Protein AF-A0A7S1JP15-F1 (afdb_monomer)

Solvent-accessible surface area (backbone atoms only — not comparable to full-atom values): 8299 Å² total; per-residue (Å²): 131,92,75,83,67,48,78,42,83,40,102,84,80,40,79,44,59,51,88,63,91,82,80,89,62,97,46,74,65,52,49,50,52,51,49,54,52,51,60,69,69,47,86,58,79,79,48,102,84,55,82,73,52,57,86,50,70,47,78,49,76,49,75,48,76,46,72,57,94,67,96,60,98,68,84,49,70,50,75,48,76,49,75,49,74,48,73,36,57,80,73,55,70,93,83,47,95,60,59,72,69,53,38,56,52,50,50,53,48,46,50,54,52,50,54,51,51,51,51,52,50,58,51,56,64,72,73,109

Nearest PDB structures (foldseek):
  7tr0-assembly1_K  TM=8.932E-01  e=9.617E-08  Candida albicans
  7tr3-assembly1_K  TM=8.173E-01  e=4.108E-08  Candida albicans
  7rs6-assembly1_K  TM=8.445E-01  e=1.303E-07  Saccharomyces cerevisiae
  5ocu-assembly1_K  TM=8.628E-01  e=2.392E-07  Homo sapiens
  7tqy-assembly1_K  TM=8.488E-01  e=3.890E-07  Candida albicans

InterPro domains:
  IPR001752 Kinesin motor domain [PF00225] (4-126)
  IPR001752 Kinesin motor domain [PR00380] (47-64)
  IPR001752 Kinesin motor domain [PR00380] (81-99)
  IPR001752 Kinesin motor domain [PS50067] (1-128)
  IPR001752 Kinesin motor domain [SM00129] (1-128)
  IPR019821 Kinesin motor domain, conserved site [PS00411] (80-91)
  IPR027417 P-loop containing nucleoside triphosphate hydrolase [SSF52540] (4-128)
  IPR027640 Kinesin-like protein [PTHR47968] (2-126)
  IPR036961 Kinesin motor domain superfamily [G3DSA:3.40.850.10] (1-128)

Mean predicted aligned error: 8.33 Å

Structure (mmCIF, N/CA/C/O backbone):
data_AF-A0A7S1JP15-F1
#
_entry.id   AF-A0A7S1JP15-F1
#
loop_
_atom_site.group_PDB
_atom_site.id
_atom_site.type_symbol
_atom_site.label_atom_id
_atom_site.label_alt_id
_atom_site.label_comp_id
_atom_site.label_asym_id
_atom_site.label_entity_id
_atom_site.label_seq_id
_atom_site.pdbx_PDB_ins_code
_atom_site.Cartn_x
_atom_site.Cartn_y
_atom_site.Cartn_z
_atom_site.occupancy
_atom_site.B_iso_or_equiv
_atom_site.auth_seq_id
_atom_site.auth_comp_id
_atom_site.auth_asym_id
_atom_site.auth_atom_id
_atom_site.pdbx_PDB_model_num
ATOM 1 N N . SER A 1 1 ? 7.435 -20.507 -4.699 1.00 42.19 1 SER A N 1
ATOM 2 C CA . SER A 1 1 ? 7.001 -19.858 -5.951 1.00 42.19 1 SER A CA 1
ATOM 3 C C . SER A 1 1 ? 6.693 -18.411 -5.627 1.00 42.19 1 SER A C 1
ATOM 5 O O . SER A 1 1 ? 6.160 -18.147 -4.560 1.00 42.19 1 SER A O 1
ATOM 7 N N . SER A 1 2 ? 7.086 -17.468 -6.480 1.00 53.00 2 SER A N 1
ATOM 8 C CA . SER A 1 2 ? 6.672 -16.066 -6.343 1.00 53.00 2 SER A CA 1
ATOM 9 C C . SER A 1 2 ? 5.213 -15.961 -6.792 1.00 53.00 2 SER A C 1
ATOM 11 O O . SER A 1 2 ? 4.955 -15.705 -7.966 1.00 53.00 2 SER A O 1
ATOM 13 N N . GLU A 1 3 ? 4.266 -16.258 -5.904 1.00 67.75 3 GLU A N 1
ATOM 14 C CA . GLU A 1 3 ? 2.840 -16.107 -6.198 1.00 67.75 3 GLU A CA 1
ATOM 15 C C . GLU A 1 3 ? 2.473 -14.623 -6.168 1.00 67.75 3 GLU A C 1
ATOM 17 O O . GLU A 1 3 ? 2.657 -13.937 -5.163 1.00 67.75 3 GLU A O 1
ATOM 22 N N . TYR A 1 4 ? 1.983 -14.115 -7.298 1.00 82.38 4 TYR A N 1
ATOM 23 C CA . TYR A 1 4 ? 1.302 -12.829 -7.333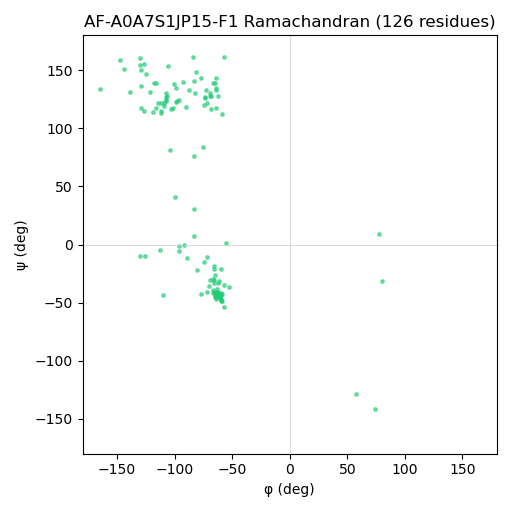 1.00 82.38 4 TYR A CA 1
ATOM 24 C C . TYR A 1 4 ? 0.028 -12.938 -6.494 1.00 82.38 4 TYR A C 1
ATOM 26 O O . TYR A 1 4 ? -0.718 -13.907 -6.629 1.00 82.38 4 TYR A O 1
ATOM 34 N N . LEU A 1 5 ? -0.205 -11.956 -5.627 1.00 91.06 5 LEU A N 1
ATOM 35 C CA . LEU A 1 5 ? -1.407 -11.910 -4.803 1.00 91.06 5 LEU A CA 1
ATOM 36 C C . LEU A 1 5 ? -2.531 -11.194 -5.554 1.00 91.06 5 LEU A C 1
ATOM 38 O O . LEU A 1 5 ? -2.326 -10.109 -6.106 1.00 91.06 5 LEU A O 1
ATOM 42 N N . ASP A 1 6 ? -3.721 -11.787 -5.544 1.00 92.69 6 ASP A N 1
ATOM 43 C CA . ASP A 1 6 ? -4.892 -11.228 -6.212 1.00 92.69 6 ASP A CA 1
ATOM 44 C C . ASP A 1 6 ? -5.592 -10.182 -5.348 1.00 92.69 6 ASP A C 1
ATOM 46 O O . ASP A 1 6 ? -5.800 -10.368 -4.146 1.00 92.69 6 ASP A O 1
ATOM 50 N N . VAL A 1 7 ? -6.055 -9.112 -5.987 1.00 92.50 7 VAL A N 1
ATOM 51 C CA . VAL A 1 7 ? -6.965 -8.146 -5.368 1.00 92.50 7 VAL A CA 1
ATOM 52 C C . VAL A 1 7 ? -8.397 -8.676 -5.462 1.00 92.50 7 VAL A C 1
ATOM 54 O O . VAL A 1 7 ? -8.843 -9.083 -6.535 1.00 92.50 7 VAL A O 1
ATOM 57 N N . ARG A 1 8 ? -9.128 -8.674 -4.343 1.00 93.62 8 ARG A N 1
ATOM 58 C CA . ARG A 1 8 ? -10.512 -9.160 -4.231 1.00 93.62 8 ARG A CA 1
ATOM 59 C C . ARG A 1 8 ? -11.408 -8.139 -3.547 1.00 93.62 8 ARG A C 1
ATOM 61 O O . ARG A 1 8 ? -10.946 -7.337 -2.742 1.00 93.62 8 ARG A O 1
ATOM 68 N N . GLU A 1 9 ? -12.700 -8.204 -3.834 1.00 93.75 9 GLU A N 1
ATOM 69 C CA . GLU A 1 9 ? -13.719 -7.399 -3.165 1.00 93.75 9 GLU A CA 1
ATOM 70 C C . GLU A 1 9 ? -14.405 -8.233 -2.077 1.00 93.75 9 GLU A C 1
ATOM 72 O O . GLU A 1 9 ? -14.922 -9.318 -2.342 1.00 93.75 9 GLU A O 1
ATOM 77 N N . ASP A 1 10 ? -14.368 -7.740 -0.842 1.00 89.75 10 ASP A N 1
ATOM 78 C CA . ASP A 1 10 ? -15.069 -8.302 0.307 1.00 89.75 10 ASP A CA 1
ATOM 79 C C . ASP A 1 10 ? -16.255 -7.386 0.672 1.00 89.75 10 ASP A C 1
ATOM 81 O O . ASP A 1 10 ? -16.054 -6.176 0.826 1.00 89.75 10 ASP A O 1
ATOM 85 N N . PRO A 1 11 ? -17.477 -7.922 0.857 1.00 87.69 11 PRO A N 1
ATOM 86 C CA . PRO A 1 11 ? -18.669 -7.115 1.139 1.00 87.69 11 PRO A CA 1
ATOM 87 C C . PRO A 1 11 ? -18.590 -6.257 2.410 1.00 87.69 11 PRO A C 1
ATOM 89 O O . PRO A 1 11 ? -19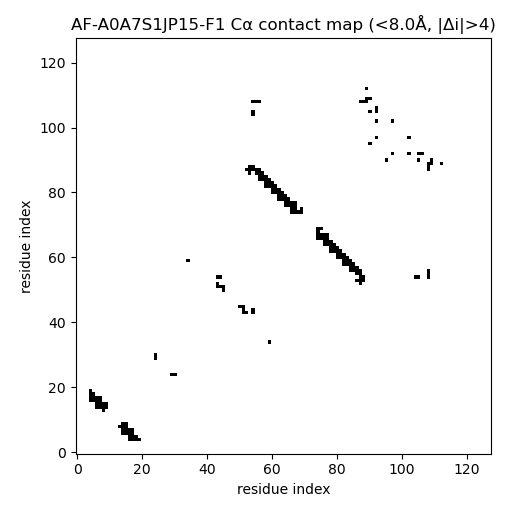.360 -5.310 2.557 1.00 87.69 11 PRO A O 1
ATOM 92 N N . VAL A 1 12 ? -17.703 -6.602 3.348 1.00 81.69 12 VAL A N 1
ATOM 93 C CA . VAL A 1 12 ? -17.566 -5.942 4.653 1.00 81.69 12 VAL A CA 1
ATOM 94 C C . VAL A 1 12 ? -16.262 -5.150 4.738 1.00 81.69 12 VAL A C 1
ATOM 96 O O . VAL A 1 12 ? -16.245 -4.025 5.231 1.00 81.69 12 VAL A O 1
ATOM 99 N N . LYS A 1 13 ? -15.152 -5.725 4.270 1.00 78.81 13 LYS A N 1
ATOM 100 C CA . LYS A 1 13 ? -13.805 -5.141 4.362 1.00 78.81 13 LYS A CA 1
ATOM 101 C C . LYS A 1 13 ? -13.449 -4.250 3.167 1.00 78.81 13 LYS A C 1
ATOM 103 O O . LYS A 1 13 ? -12.444 -3.538 3.237 1.00 78.81 13 LYS A O 1
ATOM 108 N N . GLY A 1 14 ? -14.249 -4.276 2.101 1.00 86.81 14 GLY A N 1
ATOM 109 C CA . GLY A 1 14 ? -13.960 -3.600 0.841 1.00 86.81 14 GLY A CA 1
ATOM 110 C C . GLY A 1 14 ? -12.873 -4.327 0.050 1.00 86.81 14 GLY A C 1
ATOM 111 O O . GLY A 1 14 ? -12.821 -5.553 0.016 1.00 86.81 14 GLY A O 1
ATOM 112 N N . ILE A 1 15 ? -11.983 -3.577 -0.597 1.00 89.44 15 ILE A N 1
ATOM 113 C CA . ILE A 1 15 ? -10.884 -4.157 -1.375 1.00 89.44 15 ILE A CA 1
ATOM 114 C C . ILE A 1 15 ? -9.850 -4.820 -0.446 1.00 89.44 15 ILE A C 1
ATOM 116 O O . ILE A 1 15 ? -9.347 -4.199 0.492 1.00 89.44 15 ILE A O 1
ATOM 120 N N . THR A 1 16 ? -9.518 -6.080 -0.725 1.00 90.81 16 THR A N 1
ATOM 121 C CA . THR A 1 16 ? -8.588 -6.933 0.031 1.00 90.81 16 THR A CA 1
ATOM 122 C C . THR A 1 16 ? -7.558 -7.576 -0.899 1.00 90.81 16 THR A C 1
ATOM 124 O O . THR A 1 16 ? -7.768 -7.657 -2.107 1.00 90.81 16 THR A O 1
ATOM 127 N N . VAL A 1 17 ? -6.431 -8.034 -0.347 1.00 92.69 17 VAL A N 1
ATOM 128 C CA . VAL A 1 17 ? -5.395 -8.767 -1.090 1.00 92.69 17 VAL A CA 1
ATOM 129 C C . VAL A 1 17 ? -5.382 -10.208 -0.591 1.00 92.69 17 VAL A C 1
ATOM 131 O O . VAL A 1 17 ? -5.072 -10.470 0.569 1.00 92.69 17 VA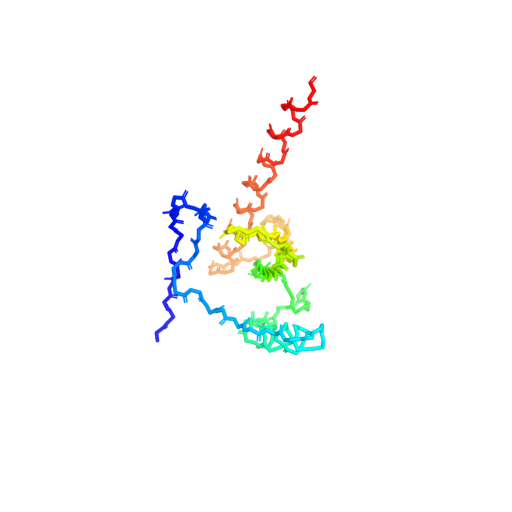L A O 1
ATOM 134 N N . ALA A 1 18 ? -5.766 -11.150 -1.445 1.00 91.00 18 ALA A N 1
ATOM 135 C CA . ALA A 1 18 ? -5.867 -12.554 -1.077 1.00 91.00 18 ALA A CA 1
ATOM 136 C C . ALA A 1 18 ? -4.480 -13.156 -0.835 1.00 91.00 18 ALA A C 1
ATOM 138 O O . ALA A 1 18 ? -3.593 -13.018 -1.670 1.00 91.00 18 ALA A O 1
ATOM 139 N N . GLY A 1 19 ? -4.311 -13.845 0.296 1.00 89.75 19 GLY A N 1
ATOM 140 C CA . GLY A 1 19 ? -3.039 -14.474 0.662 1.00 89.75 19 GLY A CA 1
ATOM 141 C C . GLY A 1 19 ? -1.984 -13.505 1.204 1.00 89.75 19 GLY A C 1
ATOM 142 O O . GLY A 1 19 ? -0.842 -13.914 1.389 1.00 89.75 19 GLY A O 1
ATOM 143 N N . ILE A 1 20 ? -2.342 -12.242 1.473 1.00 91.19 20 ILE A N 1
ATOM 144 C CA . ILE A 1 20 ? -1.438 -11.316 2.160 1.00 91.19 20 ILE A CA 1
ATOM 145 C C . ILE A 1 20 ? -1.167 -11.798 3.589 1.00 91.19 20 ILE A C 1
ATOM 147 O O . ILE A 1 20 ? -2.069 -12.269 4.283 1.00 91.19 20 ILE A O 1
ATOM 151 N N . SER A 1 21 ? 0.081 -11.678 4.030 1.00 90.00 21 SER A N 1
ATOM 152 C CA . SER A 1 21 ? 0.455 -11.988 5.407 1.00 90.00 21 SER A CA 1
ATOM 153 C C . SER A 1 21 ? -0.038 -10.893 6.351 1.00 90.00 21 SER A C 1
ATOM 155 O O . SER A 1 21 ? 0.282 -9.719 6.165 1.00 90.00 21 SER A O 1
ATOM 157 N N . GLU A 1 22 ? -0.764 -11.287 7.393 1.00 91.94 22 GLU A N 1
ATOM 158 C CA . GLU A 1 22 ? -1.201 -10.413 8.482 1.00 91.94 22 GLU A CA 1
ATOM 159 C C . GLU A 1 22 ? -0.551 -10.872 9.791 1.00 91.94 22 GLU A C 1
ATOM 161 O O . GLU A 1 22 ? -0.451 -12.070 10.060 1.00 91.94 22 GLU A O 1
ATOM 166 N N . PHE A 1 23 ? -0.103 -9.918 10.604 1.00 94.25 23 PHE A N 1
ATOM 167 C CA . PHE A 1 23 ? 0.566 -10.179 11.876 1.00 94.25 23 PHE A CA 1
ATOM 168 C C . PHE A 1 23 ? -0.097 -9.351 12.974 1.00 94.25 23 PHE A C 1
ATOM 170 O O . PHE A 1 23 ? -0.381 -8.169 12.772 1.00 94.25 23 PHE A O 1
ATOM 177 N N . SER A 1 24 ? -0.327 -9.966 14.133 1.00 94.81 24 SER A N 1
ATOM 178 C CA . SER A 1 24 ? -0.717 -9.241 15.344 1.00 94.81 24 SER A CA 1
ATOM 179 C C . SER A 1 24 ? 0.505 -8.559 15.949 1.00 94.81 24 SER A C 1
ATOM 181 O O . SER A 1 24 ? 1.599 -9.122 15.926 1.00 94.81 24 SER A O 1
ATOM 183 N N . ALA A 1 25 ? 0.305 -7.363 16.493 1.00 94.75 25 ALA A N 1
ATOM 184 C CA . ALA A 1 25 ? 1.311 -6.636 17.250 1.00 94.75 25 ALA A CA 1
ATOM 185 C C . ALA A 1 25 ? 0.638 -5.989 18.462 1.00 94.75 25 ALA A C 1
ATOM 187 O O . ALA A 1 25 ? -0.389 -5.321 18.313 1.00 94.75 25 ALA A O 1
ATOM 188 N N . ASP A 1 26 ? 1.229 -6.167 19.638 1.00 93.69 26 ASP A N 1
ATOM 189 C CA . ASP A 1 26 ? 0.694 -5.664 20.907 1.00 93.69 26 ASP A CA 1
ATOM 190 C C . ASP A 1 26 ? 1.318 -4.317 21.307 1.00 93.69 26 ASP A C 1
ATOM 192 O O . ASP A 1 26 ? 0.909 -3.675 22.278 1.00 93.69 26 ASP A O 1
ATOM 196 N N . SER A 1 27 ? 2.310 -3.851 20.544 1.00 94.69 27 SER A N 1
ATOM 197 C CA . SER A 1 27 ? 3.002 -2.592 20.797 1.00 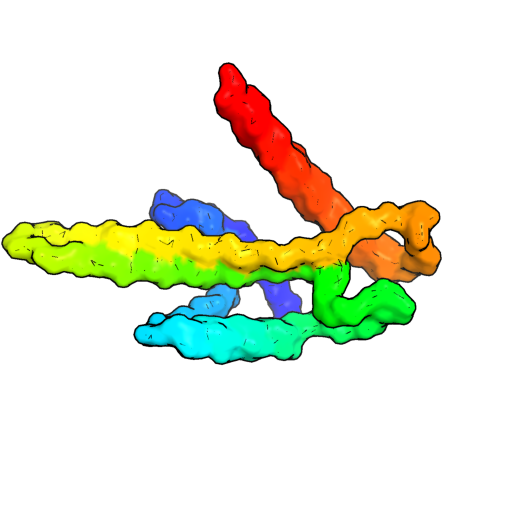94.69 27 SER A CA 1
ATOM 198 C C . SER A 1 27 ? 3.471 -1.904 19.516 1.00 94.69 27 SER A C 1
ATOM 200 O O . SER A 1 27 ? 3.673 -2.522 18.471 1.00 94.69 27 SER A O 1
ATOM 202 N N . ALA A 1 28 ? 3.712 -0.594 19.610 1.00 93.62 28 ALA A N 1
ATOM 203 C CA . ALA A 1 28 ? 4.322 0.161 18.518 1.00 93.62 28 ALA A CA 1
ATOM 204 C C . ALA A 1 28 ? 5.734 -0.351 18.172 1.00 93.62 28 ALA A C 1
ATOM 206 O O . ALA A 1 28 ? 6.132 -0.290 17.013 1.00 93.62 28 ALA A O 1
ATOM 207 N N . ALA A 1 29 ? 6.477 -0.875 19.153 1.00 96.75 29 ALA A N 1
ATOM 208 C CA . ALA A 1 29 ? 7.802 -1.449 18.927 1.00 96.75 29 ALA A CA 1
ATOM 209 C C . ALA A 1 29 ? 7.728 -2.692 18.025 1.00 96.75 29 ALA A C 1
ATOM 211 O O . ALA A 1 29 ? 8.463 -2.776 17.047 1.00 96.75 29 ALA A O 1
ATOM 212 N N . GLU A 1 30 ? 6.771 -3.590 18.271 1.00 96.19 30 GLU A N 1
ATOM 213 C CA . GLU A 1 30 ? 6.549 -4.767 17.421 1.00 96.19 30 GLU A CA 1
ATOM 214 C C . GLU A 1 30 ? 6.136 -4.387 15.994 1.00 96.19 30 GLU A C 1
ATOM 216 O O . GLU A 1 30 ? 6.614 -4.983 15.029 1.00 96.19 30 GLU A O 1
ATOM 221 N N . VAL A 1 31 ? 5.304 -3.349 15.834 1.00 94.75 31 VAL A N 1
ATOM 222 C CA . VAL A 1 31 ? 4.971 -2.811 14.502 1.00 94.75 31 VAL A CA 1
ATOM 223 C C . VAL A 1 31 ? 6.234 -2.333 13.776 1.00 94.75 31 VAL A C 1
ATOM 225 O O . VAL A 1 31 ? 6.396 -2.595 12.582 1.00 94.75 31 VAL A O 1
ATOM 228 N N . MET A 1 32 ? 7.149 -1.663 14.483 1.00 94.94 32 MET A N 1
ATOM 229 C CA . MET A 1 32 ? 8.422 -1.216 13.909 1.00 94.94 32 MET A CA 1
ATOM 230 C C . MET A 1 32 ? 9.337 -2.389 13.541 1.00 94.94 32 MET A C 1
ATOM 232 O O . MET A 1 32 ? 9.949 -2.363 12.471 1.00 94.94 32 MET A O 1
ATOM 236 N N . ASP A 1 33 ? 9.396 -3.439 14.358 1.00 94.69 33 ASP A N 1
ATOM 237 C CA . ASP A 1 33 ? 10.177 -4.642 14.057 1.00 94.69 33 ASP A CA 1
ATOM 238 C C . ASP A 1 33 ? 9.651 -5.371 12.811 1.00 94.69 33 ASP A C 1
ATOM 240 O O . ASP A 1 33 ? 10.436 -5.773 11.943 1.00 94.69 33 ASP A O 1
ATOM 244 N N . LEU A 1 34 ? 8.324 -5.475 12.671 1.00 93.81 34 LEU A N 1
ATOM 245 C CA . LEU A 1 34 ? 7.666 -6.027 11.483 1.00 93.81 34 LEU A CA 1
ATOM 246 C C . LEU A 1 34 ? 7.940 -5.180 10.234 1.00 93.81 34 LEU A C 1
ATOM 248 O O . LEU A 1 34 ? 8.239 -5.732 9.173 1.00 93.81 34 LEU A O 1
ATOM 252 N N . LEU A 1 35 ? 7.907 -3.848 10.351 1.00 90.94 35 LEU A N 1
ATOM 253 C CA . LEU A 1 35 ? 8.272 -2.936 9.263 1.00 90.94 35 LEU A CA 1
ATOM 254 C C . LEU A 1 35 ? 9.729 -3.146 8.823 1.00 90.94 35 LEU A C 1
ATOM 256 O O . LEU A 1 35 ? 10.006 -3.259 7.627 1.00 90.94 35 LEU A O 1
ATOM 260 N N . LEU A 1 36 ? 10.667 -3.241 9.769 1.00 89.31 36 LEU A N 1
ATOM 261 C CA . LEU A 1 36 ? 12.075 -3.502 9.466 1.00 89.31 36 LEU A CA 1
ATOM 262 C C . LEU A 1 36 ? 12.266 -4.871 8.801 1.00 89.31 36 LEU A C 1
ATOM 264 O O . LEU A 1 36 ? 13.037 -4.985 7.847 1.00 89.31 36 LEU A O 1
ATOM 268 N N . ALA A 1 37 ? 11.554 -5.902 9.261 1.00 89.50 37 ALA A N 1
ATOM 269 C CA . ALA A 1 37 ? 11.568 -7.217 8.629 1.00 89.50 37 ALA A CA 1
ATOM 270 C C . ALA A 1 37 ? 11.013 -7.175 7.194 1.00 89.50 37 ALA A C 1
ATOM 272 O O . ALA A 1 37 ? 11.645 -7.707 6.281 1.00 89.50 37 ALA A O 1
ATOM 273 N N . GLY A 1 38 ? 9.889 -6.487 6.975 1.00 87.19 38 GLY A N 1
ATOM 274 C CA . GLY A 1 38 ? 9.305 -6.283 5.648 1.00 87.19 38 GLY A CA 1
ATOM 275 C C . GLY A 1 38 ? 10.254 -5.552 4.697 1.00 87.19 38 GLY A C 1
ATOM 276 O O . GLY A 1 38 ? 10.457 -5.991 3.567 1.00 87.19 38 GLY A O 1
ATOM 277 N N . ASN A 1 39 ? 10.921 -4.499 5.174 1.00 83.75 39 ASN A N 1
ATOM 278 C CA . ASN A 1 39 ? 11.899 -3.746 4.386 1.00 83.75 39 ASN A CA 1
ATOM 279 C C . ASN A 1 39 ? 13.150 -4.555 4.020 1.00 83.75 39 ASN A C 1
ATOM 281 O O . ASN A 1 39 ? 13.723 -4.306 2.961 1.00 83.75 39 ASN A O 1
ATOM 285 N N . ARG A 1 40 ? 13.568 -5.518 4.856 1.00 82.62 40 ARG A N 1
ATOM 286 C CA . ARG A 1 40 ? 14.652 -6.461 4.520 1.00 82.62 40 ARG A CA 1
ATOM 287 C C . ARG A 1 40 ? 14.242 -7.457 3.434 1.00 82.62 40 ARG A C 1
ATOM 289 O O . ARG A 1 40 ? 15.074 -7.824 2.613 1.00 82.62 40 ARG A O 1
ATOM 296 N N . ASN A 1 41 ? 12.981 -7.890 3.438 1.00 78.81 41 ASN A N 1
ATOM 297 C CA . ASN A 1 41 ? 12.447 -8.834 2.451 1.00 78.81 41 ASN A CA 1
ATOM 298 C C . ASN A 1 41 ? 12.077 -8.165 1.122 1.00 78.81 41 ASN A C 1
ATOM 300 O O . ASN A 1 41 ? 12.004 -8.833 0.092 1.00 78.81 41 ASN A O 1
ATOM 304 N N . ARG A 1 42 ? 11.834 -6.852 1.131 1.00 75.38 42 ARG A N 1
ATOM 305 C CA . ARG A 1 42 ? 11.648 -6.063 -0.085 1.00 75.38 42 ARG A CA 1
ATOM 306 C C . ARG A 1 42 ? 12.955 -6.086 -0.874 1.00 75.38 42 ARG A C 1
ATOM 308 O O . ARG A 1 42 ? 13.979 -5.619 -0.388 1.00 75.38 42 ARG A O 1
ATOM 315 N N . THR A 1 43 ? 12.925 -6.636 -2.086 1.00 56.22 43 THR A N 1
ATOM 316 C CA . THR A 1 43 ? 14.083 -6.660 -2.985 1.00 56.22 43 THR A CA 1
ATOM 317 C C . THR A 1 43 ? 14.533 -5.228 -3.276 1.00 56.22 43 THR A C 1
ATOM 319 O O . THR A 1 43 ? 13.825 -4.465 -3.933 1.00 56.22 43 THR A O 1
ATOM 322 N N . GLN A 1 44 ? 15.709 -4.860 -2.777 1.00 56.34 44 GLN A N 1
ATOM 323 C CA . GLN A 1 44 ? 16.376 -3.600 -3.085 1.00 56.34 44 GLN A CA 1
ATOM 324 C C . GLN A 1 44 ? 17.508 -3.911 -4.064 1.00 56.34 44 GLN A C 1
ATOM 326 O O . GLN A 1 44 ? 18.647 -4.094 -3.650 1.00 56.34 44 GLN A O 1
ATOM 331 N N . GLU A 1 45 ? 17.205 -4.049 -5.357 1.00 47.84 45 GLU A N 1
ATOM 332 C CA . GLU A 1 45 ? 18.269 -4.173 -6.361 1.00 47.84 45 GLU A CA 1
ATOM 333 C C . GLU A 1 45 ? 19.004 -2.825 -6.464 1.00 47.84 45 GLU A C 1
ATOM 335 O O . GLU A 1 45 ? 18.383 -1.822 -6.847 1.00 47.84 45 GLU A O 1
ATOM 340 N N . PRO A 1 46 ? 20.306 -2.753 -6.129 1.00 48.22 46 PRO A N 1
ATOM 341 C CA . PRO A 1 46 ? 21.071 -1.527 -6.272 1.00 48.22 46 PRO A CA 1
ATOM 342 C C . PRO A 1 46 ? 21.152 -1.160 -7.751 1.00 48.22 46 PRO A C 1
ATOM 344 O O . PRO A 1 46 ? 21.462 -1.995 -8.601 1.00 48.22 46 PRO A O 1
ATOM 347 N N . THR A 1 47 ? 20.929 0.110 -8.075 1.00 44.84 47 THR A N 1
ATOM 348 C CA . THR A 1 47 ? 21.339 0.641 -9.377 1.00 44.84 47 THR A CA 1
ATOM 349 C C . THR A 1 47 ? 22.133 1.913 -9.201 1.00 44.84 47 THR A C 1
ATOM 351 O O . THR A 1 47 ? 21.891 2.649 -8.249 1.00 44.84 47 THR A O 1
ATOM 354 N N . ASP A 1 48 ? 23.048 2.162 -10.143 1.00 45.22 48 ASP A N 1
ATOM 355 C CA . ASP A 1 48 ? 24.051 3.243 -10.151 1.00 45.22 48 ASP A CA 1
ATOM 356 C C . ASP A 1 48 ? 23.497 4.676 -9.991 1.00 45.22 48 ASP A C 1
ATOM 358 O O . ASP A 1 48 ? 24.263 5.633 -10.011 1.00 45.22 48 ASP A O 1
ATOM 362 N N . ALA A 1 49 ? 22.182 4.852 -9.830 1.00 45.88 49 ALA A N 1
ATOM 363 C CA . ALA A 1 49 ? 21.531 6.151 -9.725 1.00 45.88 49 ALA A CA 1
ATOM 364 C C . ALA A 1 49 ? 20.646 6.357 -8.482 1.00 45.88 49 ALA A C 1
ATOM 366 O O . ALA A 1 49 ? 20.230 7.491 -8.281 1.00 45.88 49 ALA A O 1
ATOM 367 N N . ASN A 1 50 ? 20.329 5.346 -7.655 1.00 45.44 50 ASN A N 1
ATOM 368 C CA . ASN A 1 50 ? 19.594 5.598 -6.403 1.00 45.44 50 ASN A CA 1
ATOM 369 C C . ASN A 1 50 ? 19.636 4.428 -5.411 1.00 45.44 50 ASN A C 1
ATOM 371 O O . ASN A 1 50 ? 19.405 3.270 -5.761 1.00 45.44 50 ASN A O 1
ATOM 375 N N . GLN A 1 51 ? 19.904 4.772 -4.154 1.00 47.66 51 GLN A N 1
ATOM 376 C CA . GLN A 1 51 ? 19.979 3.869 -3.012 1.00 47.66 51 GLN A CA 1
ATOM 377 C C . GLN A 1 51 ? 18.562 3.410 -2.613 1.00 47.66 51 GLN A C 1
ATOM 379 O O . GLN A 1 51 ? 17.683 4.222 -2.337 1.00 47.66 51 GLN A O 1
ATOM 384 N N . THR A 1 52 ? 18.366 2.092 -2.533 1.00 48.03 52 THR A N 1
ATOM 385 C CA . THR A 1 52 ? 17.475 1.439 -1.553 1.00 48.03 52 THR A CA 1
ATOM 386 C C . THR A 1 52 ? 15.955 1.421 -1.837 1.00 48.03 52 THR A C 1
ATOM 388 O O . THR A 1 52 ? 15.334 0.422 -1.486 1.00 48.03 52 THR A O 1
ATOM 391 N N . SER A 1 53 ? 15.320 2.402 -2.503 1.00 54.25 53 SER A N 1
ATOM 392 C CA . SER A 1 53 ? 13.830 2.440 -2.595 1.00 54.25 53 SER A CA 1
ATOM 393 C C . SER A 1 53 ? 13.187 2.635 -3.978 1.00 54.25 53 SER A C 1
ATOM 395 O O . SER A 1 53 ? 11.977 2.462 -4.111 1.00 54.25 53 SER A O 1
ATOM 397 N N . SER A 1 54 ? 13.937 2.961 -5.034 1.00 61.66 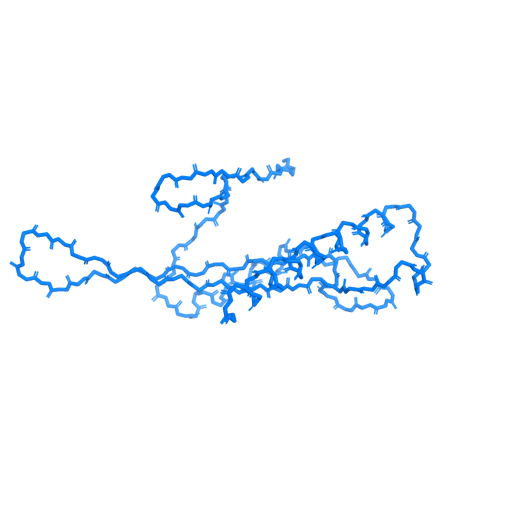54 SER A N 1
ATOM 398 C CA . SER A 1 54 ? 13.345 3.572 -6.241 1.00 61.66 54 SER A CA 1
ATOM 399 C C . SER A 1 54 ? 12.486 2.663 -7.130 1.00 61.66 54 SER A C 1
ATOM 401 O O . SER A 1 54 ? 11.824 3.169 -8.030 1.00 61.66 54 SER A O 1
ATOM 403 N N . ARG A 1 55 ? 12.482 1.345 -6.911 1.00 69.44 55 ARG A N 1
ATOM 404 C CA . ARG A 1 55 ? 12.073 0.355 -7.927 1.00 69.44 55 ARG A CA 1
ATOM 405 C C . ARG A 1 55 ? 10.792 -0.430 -7.646 1.00 69.44 55 ARG A C 1
ATOM 407 O O . ARG A 1 55 ? 10.320 -1.186 -8.488 1.00 69.44 55 ARG A O 1
ATOM 414 N N . SER A 1 56 ? 10.187 -0.245 -6.481 1.00 78.38 56 SER A N 1
ATOM 415 C CA . SER A 1 56 ? 8.882 -0.830 -6.150 1.00 78.38 56 SER A CA 1
ATOM 416 C C . SER A 1 56 ? 8.085 0.138 -5.293 1.00 78.38 56 SER A C 1
ATOM 418 O O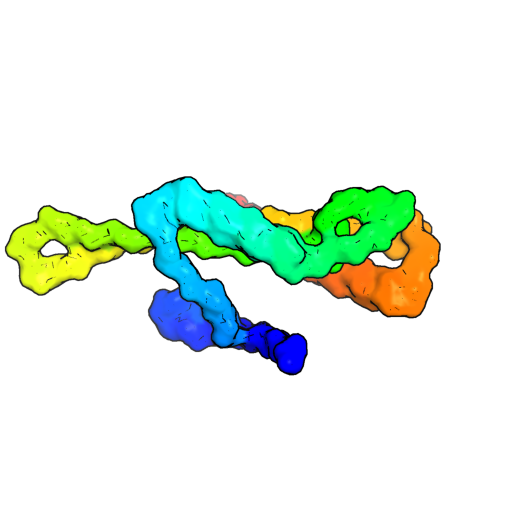 . SER A 1 56 ? 8.673 0.918 -4.552 1.00 78.38 56 SER A O 1
ATOM 420 N N . HIS A 1 57 ? 6.758 0.096 -5.370 1.00 86.38 57 HIS A N 1
ATOM 421 C CA . HIS A 1 57 ? 5.919 0.717 -4.346 1.00 86.38 57 HIS A CA 1
ATOM 422 C C . HIS A 1 57 ? 5.813 -0.233 -3.149 1.00 86.38 57 HIS A C 1
ATOM 424 O O . HIS A 1 57 ? 5.807 -1.451 -3.334 1.00 86.38 57 HIS A O 1
ATOM 430 N N . ALA A 1 58 ? 5.683 0.302 -1.940 1.00 87.62 58 ALA A N 1
ATOM 431 C CA . ALA A 1 58 ? 5.338 -0.477 -0.759 1.00 87.62 58 ALA A CA 1
ATOM 432 C C . ALA A 1 58 ? 4.107 0.092 -0.061 1.00 87.62 58 ALA A C 1
ATOM 434 O O . ALA A 1 58 ? 3.872 1.299 -0.040 1.00 87.62 58 ALA A O 1
ATOM 435 N N . VAL A 1 59 ? 3.332 -0.817 0.523 1.00 90.88 59 VAL A N 1
ATOM 436 C CA . VAL A 1 59 ? 2.135 -0.513 1.301 1.00 90.88 59 VAL A CA 1
ATOM 437 C C . VAL A 1 59 ? 2.257 -1.243 2.630 1.00 90.88 59 VAL A C 1
ATOM 439 O O . VAL A 1 59 ? 2.297 -2.471 2.656 1.00 90.88 59 VAL A O 1
ATOM 442 N N . LEU A 1 60 ? 2.304 -0.492 3.728 1.00 92.12 60 LEU A N 1
ATOM 443 C CA . LEU A 1 60 ? 2.132 -1.018 5.079 1.00 92.12 60 LEU A CA 1
ATOM 444 C C . LEU A 1 60 ? 0.766 -0.573 5.596 1.00 92.12 60 LEU A C 1
ATOM 446 O O . LEU A 1 60 ? 0.472 0.621 5.643 1.00 92.12 60 LEU A O 1
ATOM 450 N N . GLN A 1 61 ? -0.056 -1.531 6.015 1.00 94.19 61 GLN A N 1
ATOM 451 C CA . GLN A 1 61 ? -1.359 -1.257 6.606 1.00 94.19 61 GLN A CA 1
ATOM 452 C C . GLN A 1 61 ? -1.368 -1.693 8.071 1.00 94.19 61 GLN A C 1
ATOM 454 O O . GLN A 1 61 ? -1.171 -2.867 8.370 1.00 94.19 61 GLN A O 1
ATOM 459 N N . VAL A 1 62 ? -1.647 -0.756 8.975 1.00 94.69 62 VAL A N 1
ATOM 460 C CA . VAL A 1 62 ? -1.841 -1.022 10.404 1.00 94.69 62 VAL A CA 1
ATOM 461 C C . VAL A 1 62 ? -3.319 -0.840 10.717 1.00 94.69 62 VAL A C 1
ATOM 463 O O . VAL A 1 62 ? -3.877 0.237 10.508 1.00 94.69 62 VAL A O 1
ATOM 466 N N . THR A 1 63 ? -3.966 -1.902 11.194 1.00 92.94 63 THR A N 1
ATOM 467 C CA . THR A 1 63 ? -5.376 -1.864 11.603 1.00 92.94 63 THR A CA 1
ATOM 468 C C . THR A 1 63 ? -5.452 -1.979 13.116 1.00 92.94 63 THR A C 1
ATOM 470 O O . THR A 1 63 ? -4.982 -2.960 13.680 1.00 92.94 63 THR A O 1
ATOM 473 N N . VAL A 1 64 ? -6.053 -0.986 13.765 1.00 92.56 64 VAL A N 1
ATOM 474 C CA . VAL A 1 64 ? -6.283 -0.966 15.211 1.00 92.56 64 VAL A CA 1
ATOM 475 C C . VAL A 1 64 ? -7.766 -1.193 15.452 1.00 92.56 64 VAL A C 1
ATOM 477 O O . VAL A 1 64 ? -8.602 -0.491 14.882 1.00 92.56 64 VAL A O 1
ATOM 480 N N . GLN A 1 65 ? -8.091 -2.179 16.283 1.00 89.88 65 GLN A N 1
ATOM 481 C CA . GLN A 1 65 ? -9.461 -2.472 16.688 1.00 89.88 65 GLN A CA 1
ATOM 482 C C . GLN A 1 65 ? -9.598 -2.238 18.187 1.00 89.88 65 GLN A C 1
ATOM 484 O O . GLN A 1 65 ? -8.957 -2.910 18.991 1.00 89.88 65 GLN A O 1
ATOM 489 N N . GLU A 1 66 ? -10.451 -1.296 18.566 1.00 88.06 66 GLU A N 1
ATOM 490 C CA . GLU A 1 66 ? -10.816 -1.047 19.952 1.00 88.06 66 GLU A CA 1
ATOM 491 C C . GLU A 1 66 ? -12.231 -1.560 20.200 1.00 88.06 66 GLU A C 1
ATOM 493 O O . GLU A 1 66 ? -13.174 -1.223 19.483 1.00 88.06 66 GLU A O 1
ATOM 498 N N . LYS A 1 67 ? -12.390 -2.380 21.238 1.00 87.31 67 LYS A N 1
ATOM 499 C CA . LYS A 1 67 ? -13.703 -2.811 21.712 1.00 87.31 67 LYS A CA 1
ATOM 500 C C . LYS A 1 67 ? -14.196 -1.830 22.769 1.00 87.31 67 LYS A C 1
ATOM 502 O O . LYS A 1 67 ? -13.586 -1.717 23.833 1.00 87.31 67 LYS A O 1
ATOM 507 N N . GLU A 1 68 ? -15.322 -1.174 22.507 1.00 83.56 68 GLU A N 1
ATOM 508 C CA . GLU A 1 68 ? -15.951 -0.271 23.469 1.00 83.56 68 GLU A CA 1
ATOM 509 C C . GLU A 1 68 ? -16.372 -1.061 24.720 1.00 83.56 68 GLU A C 1
ATOM 511 O O . GLU A 1 68 ? -17.056 -2.089 24.639 1.00 83.56 68 GLU A O 1
ATOM 516 N N . LYS A 1 69 ? -15.963 -0.590 25.903 1.00 74.50 69 LYS A N 1
ATOM 517 C CA . LYS A 1 69 ? -16.358 -1.185 27.186 1.00 74.50 69 LYS A CA 1
ATOM 518 C C . LYS A 1 69 ? -17.732 -0.650 27.608 1.00 74.50 69 LYS A C 1
ATOM 520 O O . LYS A 1 69 ? -17.825 0.210 28.476 1.00 74.50 69 LYS A O 1
ATOM 525 N N . GLY A 1 70 ? -18.796 -1.152 26.982 1.00 71.69 70 GLY A N 1
ATOM 526 C CA . GLY A 1 70 ? -20.188 -0.843 27.336 1.00 71.69 70 GLY A CA 1
ATOM 527 C C . GLY A 1 70 ? -20.902 -1.990 28.067 1.00 71.69 70 GLY A C 1
ATOM 528 O O . GLY A 1 70 ? -20.576 -3.155 27.865 1.00 71.69 70 GLY A O 1
ATOM 529 N N . GLN A 1 71 ? -21.912 -1.667 28.887 1.00 60.47 71 GLN A N 1
ATOM 530 C CA . GLN A 1 71 ? -22.784 -2.637 29.588 1.00 60.47 71 GLN A CA 1
ATOM 531 C C . GLN A 1 71 ? -23.956 -3.168 28.723 1.00 60.47 71 GLN A C 1
ATOM 533 O O . GLN A 1 71 ? -24.844 -3.848 29.230 1.00 60.47 71 GLN A O 1
ATOM 538 N N . GLY A 1 72 ? -24.000 -2.839 27.427 1.00 66.19 72 GLY A N 1
ATOM 539 C CA . GLY A 1 72 ? -25.069 -3.259 26.513 1.00 66.19 72 GLY A CA 1
ATOM 540 C C . GLY A 1 72 ? -24.865 -4.660 25.918 1.00 66.19 72 GLY A C 1
ATOM 541 O O . GLY A 1 72 ? -23.753 -5.174 25.869 1.00 66.19 72 GLY A O 1
ATOM 542 N N . VAL A 1 73 ? -25.946 -5.259 25.400 1.00 67.75 73 VAL A N 1
ATOM 543 C CA . VAL A 1 73 ? -25.956 -6.608 24.782 1.00 67.75 73 VAL A CA 1
ATOM 544 C C . VAL A 1 73 ? -25.122 -6.679 23.488 1.00 67.75 73 VAL A C 1
ATOM 546 O O . VAL A 1 73 ? -24.695 -7.759 23.088 1.00 67.75 73 VAL A O 1
ATOM 549 N N . GLN A 1 74 ? -24.852 -5.541 22.837 1.00 72.44 74 GLN A N 1
ATOM 550 C CA . GLN A 1 74 ? -24.037 -5.472 21.619 1.00 72.44 74 GLN A CA 1
ATOM 551 C C . GLN A 1 74 ? -22.662 -4.861 21.891 1.00 72.44 74 GLN A C 1
ATOM 553 O O . GLN A 1 74 ? -22.550 -3.723 22.347 1.00 72.44 74 GLN A O 1
ATOM 558 N N . ALA A 1 75 ? -21.613 -5.610 21.548 1.00 75.06 75 ALA A N 1
ATOM 559 C CA . ALA A 1 75 ? -20.252 -5.097 21.510 1.00 75.06 75 ALA A CA 1
ATOM 560 C C . ALA A 1 75 ? -20.090 -4.148 20.315 1.00 75.06 75 ALA A C 1
ATOM 562 O O . ALA A 1 75 ? -20.282 -4.553 19.169 1.00 75.06 75 ALA A O 1
ATOM 563 N N . LYS A 1 76 ? -19.713 -2.899 20.587 1.00 81.19 76 LYS A N 1
ATOM 564 C CA . LYS A 1 76 ? -19.301 -1.939 19.563 1.00 81.19 76 LYS A CA 1
ATOM 565 C C . LYS A 1 76 ? -17.787 -1.999 19.389 1.00 81.19 76 LYS A C 1
ATOM 567 O O . LYS A 1 76 ? -17.048 -2.125 20.367 1.00 81.19 76 LYS A O 1
ATOM 572 N N . PHE A 1 77 ? -17.344 -1.916 18.140 1.00 84.50 77 PHE A N 1
ATOM 573 C CA . PHE A 1 77 ? -15.931 -1.889 17.782 1.00 84.50 77 PHE A CA 1
ATOM 574 C C . PHE A 1 77 ? -15.627 -0.609 17.011 1.00 84.50 77 PHE A C 1
ATOM 576 O O . PHE A 1 77 ? -16.318 -0.285 16.045 1.00 84.50 77 PHE A O 1
ATOM 583 N N . HIS A 1 78 ? -14.575 0.090 17.421 1.00 88.31 78 HIS A N 1
ATOM 584 C CA . HIS A 1 78 ? -13.957 1.150 16.643 1.00 88.31 78 HIS A CA 1
ATOM 585 C C . HIS A 1 78 ? -12.778 0.558 15.884 1.00 88.31 78 HIS A C 1
ATOM 587 O O . HIS A 1 78 ? -11.895 -0.059 16.475 1.00 88.31 78 HIS A O 1
ATOM 593 N N . VAL A 1 79 ? -12.774 0.725 14.564 1.00 89.81 79 VAL A N 1
ATOM 594 C CA . VAL A 1 79 ? -11.703 0.219 13.706 1.00 89.81 79 VAL A CA 1
ATOM 595 C C . VAL A 1 79 ? -11.039 1.396 13.012 1.00 89.81 79 VAL A C 1
ATOM 597 O O . VAL A 1 79 ? -11.660 2.079 12.201 1.00 89.81 79 VAL A O 1
ATOM 600 N N . GLY A 1 80 ? -9.773 1.631 13.341 1.00 91.62 80 GLY A N 1
ATOM 601 C CA . GLY A 1 80 ? -8.903 2.570 12.646 1.00 91.62 80 GLY A CA 1
ATOM 602 C C . GLY A 1 80 ? -7.983 1.820 11.691 1.00 91.62 80 GLY A C 1
ATOM 603 O O . GLY A 1 80 ? -7.443 0.772 12.038 1.00 91.62 80 GLY A O 1
ATOM 604 N N . LYS A 1 81 ? -7.783 2.353 10.486 1.00 91.88 81 LYS A N 1
ATOM 605 C CA . LYS A 1 81 ? -6.851 1.800 9.500 1.00 91.88 81 LYS A CA 1
ATOM 606 C C . LYS A 1 81 ? -5.892 2.893 9.045 1.00 91.88 81 LYS A C 1
ATOM 608 O O . LYS A 1 81 ? -6.309 3.852 8.403 1.00 91.88 81 LYS A O 1
ATOM 613 N N . LEU A 1 82 ? -4.612 2.726 9.355 1.00 93.06 82 LEU A N 1
ATOM 614 C CA . LEU A 1 82 ? -3.527 3.564 8.860 1.00 93.06 82 LEU A CA 1
ATOM 615 C C . LEU A 1 82 ? -2.868 2.860 7.672 1.00 93.06 82 LEU A C 1
ATOM 617 O O . LEU A 1 82 ? -2.407 1.730 7.804 1.00 93.06 82 LEU A O 1
ATOM 621 N N . SER A 1 83 ? -2.816 3.531 6.522 1.00 93.19 83 SER A N 1
ATOM 622 C CA . SER A 1 83 ? -2.098 3.049 5.337 1.00 93.19 83 SER A CA 1
ATOM 623 C C . SER A 1 83 ? -0.896 3.948 5.081 1.00 93.19 83 SER A C 1
ATOM 625 O O . SER A 1 83 ? -1.058 5.130 4.787 1.00 93.19 83 SER A O 1
ATOM 627 N N . MET A 1 84 ? 0.304 3.393 5.206 1.00 91.56 84 MET A N 1
ATOM 628 C CA . MET A 1 84 ? 1.561 4.061 4.887 1.00 91.56 84 MET A CA 1
ATOM 629 C C . MET A 1 84 ? 2.039 3.563 3.528 1.00 91.56 84 MET A C 1
ATOM 631 O O . MET A 1 84 ? 2.285 2.370 3.345 1.00 91.56 84 MET A O 1
ATOM 635 N N . ILE A 1 85 ? 2.132 4.483 2.573 1.00 90.88 85 ILE A N 1
ATOM 636 C CA . ILE A 1 85 ? 2.491 4.189 1.189 1.00 90.88 85 ILE A CA 1
ATOM 637 C C . ILE A 1 85 ? 3.868 4.796 0.914 1.00 90.88 85 ILE A C 1
ATOM 639 O O . ILE A 1 85 ? 4.034 6.008 1.028 1.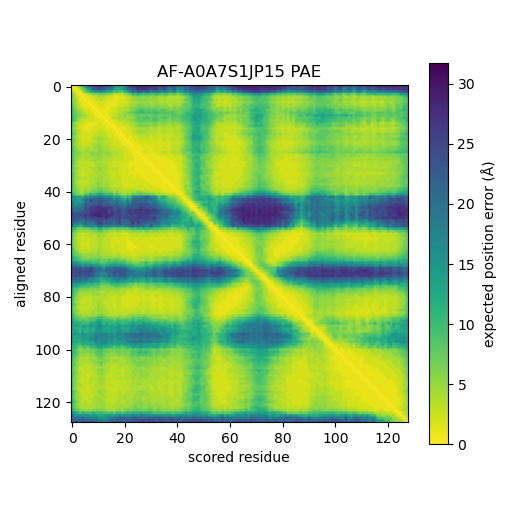00 90.88 85 ILE A O 1
ATOM 643 N N . ASP A 1 86 ? 4.830 3.964 0.523 1.00 87.69 86 ASP A N 1
ATOM 644 C CA . ASP A 1 86 ? 6.126 4.397 -0.003 1.00 87.69 86 ASP A CA 1
ATOM 645 C C . ASP A 1 86 ? 6.119 4.222 -1.524 1.00 87.69 86 ASP A C 1
ATOM 647 O O . ASP A 1 86 ? 5.934 3.115 -2.039 1.00 87.69 86 ASP A O 1
ATOM 651 N N . LEU A 1 87 ? 6.245 5.327 -2.257 1.00 88.50 87 LEU A N 1
ATOM 652 C CA . LEU A 1 87 ? 6.127 5.329 -3.709 1.00 88.50 87 LEU A CA 1
ATOM 653 C C . LEU A 1 87 ? 7.506 5.302 -4.373 1.00 88.50 87 LEU A C 1
ATOM 655 O O . LEU A 1 87 ? 8.388 6.080 -4.025 1.00 88.50 87 LEU A O 1
ATOM 659 N N . ALA A 1 88 ? 7.650 4.442 -5.382 1.00 84.81 88 ALA A N 1
ATOM 660 C CA . ALA A 1 88 ? 8.797 4.427 -6.280 1.00 84.81 88 ALA A CA 1
ATOM 661 C C . ALA A 1 88 ? 9.005 5.774 -6.999 1.00 84.81 88 ALA A C 1
ATOM 663 O O . ALA A 1 88 ? 8.087 6.594 -7.112 1.00 84.81 88 ALA A O 1
ATOM 664 N N . GLY A 1 89 ? 10.220 5.967 -7.519 1.00 81.12 89 GLY A N 1
ATOM 665 C CA . GLY A 1 89 ? 10.606 7.171 -8.252 1.00 81.12 89 GLY A CA 1
ATOM 666 C C . GLY A 1 89 ? 9.815 7.348 -9.551 1.00 81.12 89 GLY A C 1
ATOM 667 O O . GLY A 1 89 ? 9.490 6.384 -10.238 1.00 81.12 89 GLY A O 1
ATOM 668 N N . SER A 1 90 ? 9.483 8.596 -9.888 1.00 79.69 90 SER A N 1
ATOM 669 C CA . SER A 1 90 ? 8.726 8.948 -11.097 1.00 79.69 90 SER A CA 1
ATOM 670 C C . SER A 1 90 ? 9.634 9.438 -12.232 1.00 79.69 90 SER A C 1
ATOM 672 O O . SER A 1 90 ? 9.354 10.461 -12.870 1.00 79.69 90 SER A O 1
ATOM 674 N N . GLU A 1 91 ? 10.786 8.803 -12.444 1.00 73.75 91 GLU A N 1
ATOM 675 C CA . GLU A 1 91 ? 11.708 9.233 -13.490 1.00 73.75 91 GLU A CA 1
ATOM 676 C C . GLU A 1 91 ? 11.133 9.024 -14.899 1.00 73.75 91 GLU A C 1
ATOM 678 O O . GLU A 1 91 ? 10.513 8.008 -15.238 1.00 73.75 91 GLU A O 1
ATOM 683 N N . ARG A 1 92 ? 11.366 10.014 -15.766 1.00 71.06 92 ARG A N 1
ATOM 684 C CA . ARG A 1 92 ? 10.946 9.937 -17.165 1.00 71.06 92 ARG A CA 1
ATOM 685 C C . ARG A 1 92 ? 11.841 8.963 -17.910 1.00 71.06 92 ARG A C 1
ATOM 687 O O . ARG A 1 92 ? 13.060 9.102 -17.880 1.00 71.06 92 ARG A O 1
ATOM 694 N N . ALA A 1 93 ? 11.236 8.070 -18.692 1.00 68.25 93 ALA A N 1
ATOM 695 C CA . ALA A 1 93 ? 11.975 7.128 -19.531 1.00 68.25 93 ALA A CA 1
ATOM 696 C C . ALA A 1 93 ? 13.012 7.825 -20.435 1.00 68.25 93 ALA A C 1
ATOM 698 O O . ALA A 1 93 ? 14.116 7.316 -20.591 1.00 68.25 93 ALA A O 1
ATOM 699 N N . SER A 1 94 ? 12.702 9.023 -20.951 1.00 70.06 94 SER A N 1
ATOM 700 C CA . SER A 1 94 ? 13.608 9.831 -21.784 1.00 70.06 94 SER A CA 1
ATOM 701 C C . SER A 1 94 ? 14.854 10.354 -21.061 1.00 70.06 94 SER A C 1
ATOM 703 O O . SER A 1 94 ? 15.819 10.731 -21.716 1.00 70.06 94 SER A O 1
ATOM 705 N N . GLN A 1 95 ? 14.842 10.387 -19.728 1.00 69.75 95 GLN A N 1
ATOM 706 C CA . GLN A 1 95 ? 15.970 10.803 -18.890 1.00 69.75 95 GLN A CA 1
ATOM 707 C C . GLN A 1 95 ? 16.794 9.608 -18.392 1.00 69.75 95 GLN A C 1
ATOM 709 O O . GLN A 1 95 ? 17.800 9.790 -17.713 1.00 69.75 95 GLN A O 1
ATOM 714 N N . THR A 1 96 ? 16.388 8.384 -18.738 1.00 68.31 96 THR A N 1
ATOM 715 C CA . THR A 1 96 ? 17.048 7.149 -18.310 1.00 68.31 96 THR A CA 1
ATOM 716 C C . THR A 1 96 ? 17.584 6.388 -19.519 1.00 68.31 96 THR A C 1
ATOM 718 O O . THR A 1 96 ? 16.888 6.232 -20.516 1.00 68.31 96 THR A O 1
ATOM 721 N N . ASN A 1 97 ? 18.786 5.818 -19.426 1.00 69.00 97 ASN A N 1
ATOM 722 C CA . ASN A 1 97 ? 19.301 4.869 -20.427 1.00 69.00 97 ASN A CA 1
ATOM 723 C C . ASN A 1 97 ? 18.798 3.430 -20.174 1.00 69.00 97 ASN A C 1
ATOM 725 O O . ASN A 1 97 ? 19.488 2.450 -20.465 1.00 69.00 97 ASN A O 1
ATOM 729 N N . ASN A 1 98 ? 17.599 3.285 -19.602 1.00 71.50 98 ASN A N 1
ATOM 730 C CA . ASN A 1 98 ? 17.024 1.989 -19.260 1.00 71.50 98 ASN A CA 1
ATOM 731 C C . ASN A 1 98 ? 16.686 1.203 -20.537 1.00 71.50 98 ASN A C 1
ATOM 733 O O . ASN A 1 98 ? 15.993 1.695 -21.424 1.00 71.50 98 ASN A O 1
ATOM 737 N N . ARG A 1 99 ? 17.167 -0.042 -20.631 1.00 76.12 99 ARG A N 1
ATOM 738 C CA . ARG A 1 99 ? 16.904 -0.966 -21.747 1.00 76.12 99 ARG A CA 1
ATOM 739 C C . ARG A 1 99 ? 16.365 -2.295 -21.224 1.00 76.12 99 ARG A C 1
ATOM 741 O O . ARG A 1 99 ? 16.628 -2.666 -20.079 1.00 76.12 99 ARG A O 1
ATOM 748 N N . GLY A 1 100 ? 15.627 -3.015 -22.071 1.00 83.62 100 GLY A N 1
ATOM 749 C CA . GLY A 1 100 ? 15.086 -4.336 -21.742 1.00 83.62 100 GLY A CA 1
ATOM 750 C C . GLY A 1 100 ? 14.193 -4.303 -20.499 1.00 83.62 100 GLY A C 1
ATOM 751 O O . GLY A 1 100 ? 13.303 -3.461 -20.395 1.00 83.62 100 GLY A O 1
ATOM 752 N N . ILE A 1 101 ? 14.456 -5.188 -19.535 1.00 79.06 101 ILE A N 1
ATOM 753 C CA . ILE A 1 101 ? 13.632 -5.345 -18.326 1.00 79.06 101 ILE A CA 1
ATOM 754 C C . ILE A 1 101 ? 13.493 -4.054 -17.503 1.00 79.06 101 ILE A C 1
ATOM 756 O O . ILE A 1 101 ? 12.409 -3.764 -17.006 1.00 79.06 101 ILE A O 1
ATOM 760 N N . ARG A 1 102 ? 14.539 -3.213 -17.459 1.00 77.31 102 ARG A N 1
ATOM 761 C CA . ARG A 1 102 ? 14.516 -1.928 -16.736 1.00 77.31 102 ARG A CA 1
ATOM 762 C C . ARG A 1 102 ? 13.551 -0.914 -17.358 1.00 77.31 102 ARG A C 1
ATOM 764 O O . ARG A 1 102 ? 13.013 -0.066 -16.657 1.00 77.31 102 ARG A O 1
ATOM 771 N N . MET A 1 103 ? 13.329 -0.986 -18.672 1.00 81.75 103 MET A N 1
ATOM 772 C CA . MET A 1 103 ? 12.346 -0.134 -19.349 1.00 81.75 103 MET A CA 1
ATOM 773 C C . MET A 1 103 ? 10.916 -0.563 -18.997 1.00 81.75 103 MET A C 1
ATOM 775 O O . MET A 1 103 ? 10.067 0.289 -18.753 1.00 81.75 103 MET A O 1
ATOM 779 N N . ILE A 1 104 ? 10.664 -1.875 -18.932 1.00 84.06 104 ILE A N 1
ATOM 780 C CA . ILE A 1 104 ? 9.358 -2.440 -18.560 1.00 84.06 104 ILE A CA 1
ATOM 781 C C . ILE A 1 104 ? 9.019 -2.086 -17.106 1.00 84.06 104 ILE A C 1
ATOM 783 O O . ILE A 1 104 ? 7.909 -1.648 -16.814 1.00 84.06 104 ILE A O 1
ATOM 787 N N . GLU A 1 105 ? 9.990 -2.225 -16.205 1.00 80.19 105 GLU A N 1
ATOM 788 C CA . GLU A 1 105 ? 9.876 -1.837 -14.798 1.00 80.19 105 GLU A CA 1
ATOM 789 C C . GLU A 1 105 ? 9.510 -0.352 -14.643 1.00 80.19 105 GLU A C 1
ATOM 791 O O . GLU A 1 105 ? 8.479 -0.030 -14.051 1.00 80.19 105 GLU A O 1
ATOM 796 N N . GLY A 1 106 ? 10.280 0.551 -15.264 1.00 83.75 106 GLY A N 1
ATOM 797 C CA . GLY A 1 106 ? 10.003 1.990 -15.218 1.00 83.75 106 GLY A CA 1
ATOM 798 C C . GLY A 1 106 ? 8.655 2.374 -15.843 1.00 83.75 106 GLY A C 1
ATOM 799 O O . GLY A 1 106 ? 7.983 3.289 -15.366 1.00 83.75 106 GLY A O 1
ATOM 800 N N . ALA A 1 107 ? 8.213 1.664 -16.886 1.00 86.31 107 ALA A N 1
ATOM 801 C CA . ALA A 1 107 ? 6.887 1.868 -17.467 1.00 86.31 107 ALA A CA 1
ATOM 802 C C . ALA A 1 107 ? 5.765 1.471 -16.491 1.00 86.31 107 ALA A C 1
ATOM 804 O O . ALA A 1 107 ? 4.779 2.198 -16.370 1.00 86.31 107 ALA A O 1
ATOM 805 N N . ASN A 1 108 ? 5.921 0.361 -15.763 1.00 87.44 108 ASN A N 1
ATOM 806 C CA . ASN A 1 108 ? 4.944 -0.079 -14.765 1.00 87.44 108 ASN A CA 1
ATOM 807 C C . ASN A 1 108 ? 4.853 0.886 -13.575 1.00 87.44 108 ASN A C 1
ATOM 809 O O . ASN A 1 108 ? 3.738 1.215 -13.174 1.00 87.44 108 ASN A O 1
ATOM 813 N N . ILE A 1 109 ? 5.990 1.387 -13.076 1.00 87.50 109 ILE A N 1
ATOM 814 C CA . ILE A 1 109 ? 6.041 2.409 -12.015 1.00 87.50 109 ILE A CA 1
ATOM 815 C C . ILE A 1 109 ? 5.317 3.689 -12.456 1.00 87.50 109 ILE A C 1
ATOM 817 O O . ILE A 1 109 ? 4.455 4.218 -11.756 1.00 87.50 109 ILE A O 1
ATOM 821 N N . ASN A 1 110 ? 5.609 4.179 -13.661 1.00 89.19 110 ASN A N 1
ATOM 822 C CA . ASN A 1 110 ? 4.952 5.381 -14.172 1.00 89.19 110 ASN A CA 1
ATOM 823 C C . ASN A 1 110 ? 3.447 5.167 -14.402 1.00 89.19 110 ASN A C 1
ATOM 825 O O . ASN A 1 110 ? 2.651 6.083 -14.186 1.00 89.19 110 ASN A O 1
ATOM 829 N N . ARG A 1 111 ? 3.030 3.955 -14.792 1.00 91.75 111 ARG A N 1
ATOM 830 C CA . ARG A 1 111 ? 1.613 3.612 -14.966 1.00 91.75 111 ARG A CA 1
ATOM 831 C C . ARG A 1 111 ? 0.839 3.673 -13.647 1.00 91.75 111 ARG A C 1
ATOM 833 O O . ARG A 1 111 ? -0.246 4.253 -13.627 1.00 91.75 111 ARG A O 1
ATOM 840 N N . SER A 1 112 ? 1.362 3.094 -12.564 1.00 92.25 112 SER A N 1
ATOM 841 C CA . SER A 1 112 ? 0.720 3.148 -11.239 1.00 92.25 112 SER A CA 1
ATOM 842 C C . SER A 1 112 ? 0.658 4.575 -10.693 1.00 92.25 112 SER A C 1
ATOM 844 O O . SER A 1 112 ? -0.388 4.983 -10.191 1.00 92.25 112 SER A O 1
AT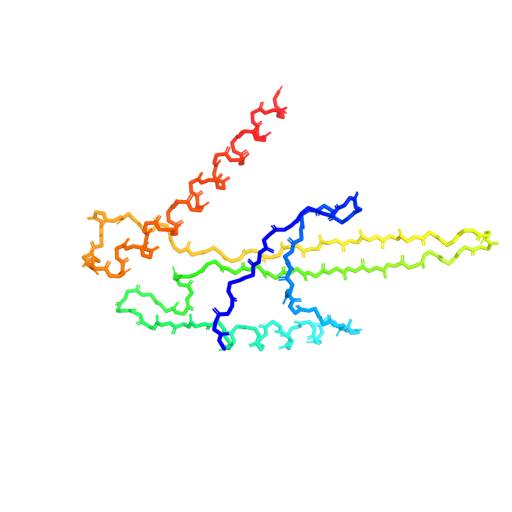OM 846 N N . LEU A 1 113 ? 1.730 5.359 -10.842 1.00 93.31 113 LEU A N 1
ATOM 847 C CA . LEU A 1 113 ? 1.767 6.757 -10.397 1.00 93.31 113 LEU A CA 1
ATOM 848 C C . LEU A 1 113 ? 0.788 7.654 -11.165 1.00 93.31 113 LEU A C 1
ATOM 850 O O . LEU A 1 113 ? 0.097 8.469 -10.554 1.00 93.31 113 LEU A O 1
ATOM 854 N N . LEU A 1 114 ? 0.676 7.482 -12.486 1.00 94.56 114 LEU A N 1
ATOM 855 C CA . LEU A 1 114 ? -0.310 8.205 -13.292 1.00 94.56 114 LEU A CA 1
ATOM 856 C C . LEU A 1 114 ? -1.743 7.857 -12.867 1.00 94.56 114 LEU A C 1
ATOM 858 O O . LEU A 1 114 ? -2.576 8.750 -12.723 1.00 94.56 114 LEU A O 1
ATOM 862 N N . ALA A 1 115 ? -2.030 6.571 -12.640 1.00 95.69 115 ALA A N 1
ATOM 863 C CA . ALA A 1 115 ? -3.341 6.136 -12.167 1.00 95.69 115 ALA A CA 1
ATOM 864 C C . ALA A 1 115 ? -3.688 6.763 -10.806 1.00 95.69 115 ALA A C 1
ATOM 866 O O . ALA A 1 115 ? -4.788 7.292 -10.642 1.00 95.69 115 ALA A O 1
ATOM 867 N N . LEU A 1 116 ? -2.737 6.776 -9.865 1.00 94.75 116 LEU A N 1
ATOM 868 C CA . LEU A 1 116 ? -2.892 7.441 -8.572 1.00 94.75 116 LEU A CA 1
ATOM 869 C C . LEU A 1 116 ? -3.182 8.941 -8.737 1.00 94.75 116 LEU A C 1
ATOM 871 O O . LEU A 1 116 ? -4.143 9.445 -8.158 1.00 94.75 116 LEU A O 1
ATOM 875 N N . GLY A 1 117 ? -2.397 9.642 -9.561 1.00 95.06 117 GLY A N 1
ATOM 876 C CA . GLY A 1 117 ? -2.592 11.067 -9.839 1.00 95.06 117 GLY A CA 1
ATOM 877 C C . GLY A 1 117 ? -3.972 11.371 -10.430 1.00 95.06 117 GLY A C 1
ATOM 878 O O . GLY A 1 117 ? -4.641 12.302 -9.989 1.00 95.06 117 GLY A O 1
ATOM 879 N N . ASN A 1 118 ? -4.446 10.541 -11.363 1.00 96.44 118 ASN A N 1
ATOM 880 C CA . ASN A 1 118 ? -5.781 10.680 -11.949 1.00 96.44 118 ASN A CA 1
ATOM 881 C C . ASN A 1 118 ? -6.892 10.533 -10.902 1.00 96.44 118 ASN A C 1
ATOM 883 O O . ASN A 1 118 ? -7.845 11.311 -10.909 1.00 96.44 118 ASN A O 1
ATOM 887 N N . VAL A 1 119 ? -6.770 9.564 -9.988 1.00 95.62 119 VAL A N 1
ATOM 888 C CA . VAL A 1 119 ? -7.746 9.367 -8.906 1.00 95.62 119 VAL A CA 1
ATOM 889 C C . VAL A 1 119 ? -7.747 10.556 -7.947 1.00 95.62 119 VAL A C 1
ATOM 891 O O . VAL A 1 119 ? -8.820 11.053 -7.612 1.00 95.62 119 VAL A O 1
ATOM 894 N N . ILE A 1 120 ? -6.570 11.044 -7.543 1.00 94.62 120 ILE A N 1
ATOM 895 C CA . ILE A 1 120 ? -6.445 12.210 -6.655 1.00 94.62 120 ILE A CA 1
ATOM 896 C C . ILE A 1 120 ? -7.088 13.443 -7.296 1.00 94.62 120 ILE A C 1
ATOM 898 O O . ILE A 1 120 ? -7.901 14.103 -6.652 1.00 94.62 120 ILE A O 1
ATOM 902 N N . ASN A 1 121 ? -6.797 13.715 -8.570 1.00 95.56 121 ASN A N 1
ATOM 903 C CA . ASN A 1 121 ? -7.391 14.840 -9.295 1.00 95.56 121 ASN A CA 1
ATOM 904 C C . ASN A 1 121 ? -8.919 14.711 -9.378 1.00 95.56 121 ASN A C 1
ATOM 906 O O . ASN A 1 121 ? -9.637 15.645 -9.034 1.00 95.56 121 ASN A O 1
ATOM 910 N N . ALA A 1 122 ? -9.433 13.527 -9.725 1.00 96.44 122 ALA A N 1
ATOM 911 C CA . ALA A 1 122 ? -10.874 13.281 -9.791 1.00 96.44 122 ALA A CA 1
ATOM 912 C C . ALA A 1 122 ? -11.582 13.386 -8.424 1.00 96.44 122 ALA A C 1
ATOM 914 O O . ALA A 1 122 ? -12.788 13.634 -8.364 1.00 96.44 122 ALA A O 1
ATOM 915 N N . LEU A 1 123 ? -10.880 13.142 -7.314 1.00 94.44 123 LEU A N 1
ATOM 916 C CA . LEU A 1 123 ? -11.406 13.369 -5.964 1.00 94.44 123 LEU A CA 1
ATOM 917 C C . LEU A 1 123 ? -11.386 14.857 -5.600 1.00 94.44 123 LEU A C 1
ATOM 919 O O . LEU A 1 123 ? -12.379 15.358 -5.079 1.00 94.44 123 LEU A O 1
ATOM 923 N N . ALA A 1 124 ? -10.301 15.562 -5.923 1.00 93.94 124 ALA A N 1
ATOM 924 C CA . ALA A 1 124 ? -10.174 16.996 -5.683 1.00 93.94 124 ALA A CA 1
ATOM 925 C C . ALA A 1 124 ? -11.227 17.801 -6.462 1.00 93.94 124 ALA A C 1
ATOM 927 O O . ALA A 1 124 ? -11.854 18.699 -5.902 1.00 93.94 124 ALA A O 1
ATOM 928 N N . ASP A 1 125 ? -11.495 17.437 -7.717 1.00 93.06 125 ASP A N 1
ATOM 929 C CA . ASP A 1 125 ? -12.493 18.124 -8.542 1.00 93.06 125 ASP A CA 1
ATOM 930 C C . ASP A 1 125 ? -13.932 17.890 -8.063 1.00 93.06 125 ASP A C 1
ATOM 932 O O . ASP A 1 125 ? -14.759 18.785 -8.179 1.00 93.06 125 ASP A O 1
ATOM 936 N N . ARG A 1 126 ? -14.233 16.728 -7.464 1.00 80.31 126 ARG A N 1
ATOM 937 C CA . ARG A 1 126 ? -15.546 16.447 -6.845 1.00 80.31 126 ARG A CA 1
ATOM 938 C C . ARG A 1 126 ? -15.772 17.166 -5.515 1.00 80.31 126 ARG A C 1
ATOM 940 O O . ARG A 1 126 ? -16.895 17.176 -5.023 1.00 80.31 126 ARG A O 1
ATOM 947 N N . SER A 1 127 ? -14.709 17.697 -4.914 1.00 66.75 127 SER A N 1
ATOM 948 C CA . SER A 1 127 ? -14.766 18.431 -3.645 1.00 66.75 127 SER A CA 1
ATOM 949 C C . SER A 1 127 ? -14.941 19.947 -3.809 1.00 66.75 127 SER A C 1
ATOM 951 O O . SER A 1 127 ? -15.011 20.653 -2.804 1.00 66.75 127 SER A O 1
ATOM 953 N N . LYS A 1 128 ? -15.008 20.437 -5.055 1.00 51.12 128 LYS A N 1
ATOM 954 C CA . LYS A 1 128 ? -15.414 21.805 -5.410 1.00 51.12 128 LYS A CA 1
ATOM 955 C C . LYS A 1 128 ? -16.905 21.856 -5.718 1.00 51.12 128 LYS A C 1
ATOM 957 O O . LYS A 1 128 ? -17.503 22.904 -5.399 1.00 51.12 128 LYS A O 1
#

Foldseek 3Di:
DPDDWDWDQDPVPGIDTPPDDDDDDPDPVVVVVVVVVVLVVPDFDDDPPDPRAAQDKDKDKDKDWDWDPDPDPDIDIDIDIDIDIDAHDQDDPVVDPDDDPRSVSNVVSNVVVVVVVVVVVVVVVVVD

Radius of gyration: 19.17 Å; Cα contacts (8 Å, |Δi|>4): 102; chains: 1; bounding box: 50×42×51 Å

Organism: NCBI:txid1169539

pLDDT: mean 81.91, std 14.45, range [42.19, 96.75]

Secondary structure (DSSP, 8-state):
--PPPPEEEETTTEEEETT------SSHHHHHHHHHHHHHHS----BTTBSSSTT--EEEEEEEEEE---SSSS--EEEEEEEEEEPP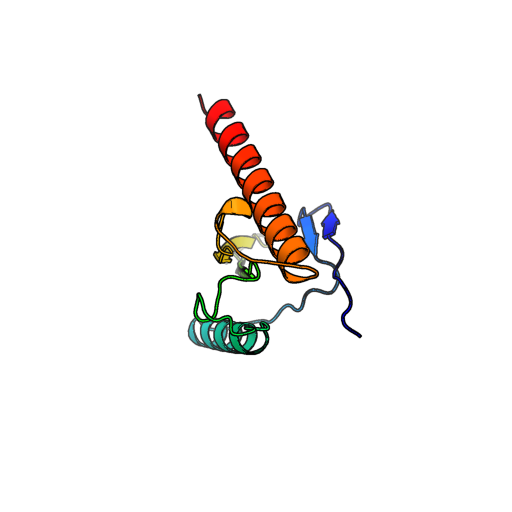P---GGG----THHHHHHHHHHHHHHHHHHHHHHHHHHT-

Sequence (128 aa):
SSEYLDVREDPVKGITVAGISEFSADSAAEVMDLLLAGNRNRTQEPTDANQTSSRSHAVLQVTVQEKEKGQGVQAKFHVGKLSMIDLAGSERASQTNNRGIRMIEGANINRSLLALGNVINALADRSK